Protein AF-A0A6A5YJZ4-F1 (afdb_monomer)

Sequence (98 aa):
DHHSLCSSRPGRLRPTRLLDVGTQKGSARIRLRTDHSREPYLALSHCWGDVPADTPWKLTMSNLPRFLERIDIQTLPLTFRHAVALTQDLGQRYFWID

Mean predicted aligned error: 8.17 Å

pLDDT: mean 81.82, std 13.35, range [38.94, 92.69]

InterPro domains:
  IPR010730 Heterokaryon incompatibility [PF06985] (41-98)

Organism: NCBI:txid690887

Foldseek 3Di:
DDPPPVPPCPPPPFPQKKWFLDLDQPPQATAIDRPPSPFDEAEDEDDPPDDDPVQPPDDDPVCNVVRRGGDGLVSDPPVVVVVSNVCNVVSHGIYDYD

Solvent-accessible surface area (backbone atoms only — not comparable to full-atom values): 6082 Å² total; per-residue (Å²): 136,84,86,74,75,86,68,73,77,71,76,76,87,53,56,70,53,36,35,39,42,43,49,53,79,86,52,80,61,28,21,47,37,69,86,55,60,81,61,80,63,51,78,47,86,55,87,76,74,91,69,64,90,86,42,86,70,60,88,42,87,87,49,41,70,49,32,49,72,46,38,63,66,85,64,41,56,69,70,54,45,50,52,52,51,52,35,16,75,70,63,35,39,30,39,35,71,101

Radius of gyration: 15.37 Å; Cα contacts (8 Å, |Δi|>4): 133; chains: 1; bounding box: 28×41×43 Å

Structure (mmCIF, N/CA/C/O backbone):
data_AF-A0A6A5YJZ4-F1
#
_entry.id   AF-A0A6A5YJZ4-F1
#
loop_
_atom_site.group_PDB
_atom_site.id
_atom_site.type_symbol
_atom_site.label_atom_id
_atom_site.label_alt_id
_atom_site.label_comp_id
_atom_site.label_asym_id
_atom_site.label_entity_id
_atom_site.label_seq_id
_atom_site.pdbx_PDB_ins_code
_atom_site.Cartn_x
_atom_site.Cartn_y
_atom_site.Cartn_z
_atom_site.occupancy
_atom_site.B_iso_or_equiv
_atom_site.auth_seq_id
_atom_site.auth_c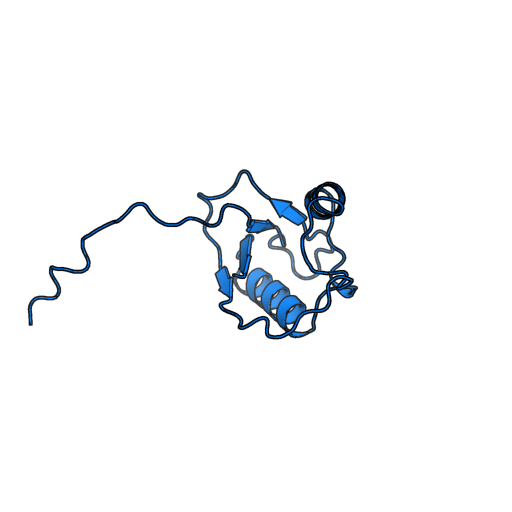omp_id
_atom_site.auth_asym_id
_atom_site.auth_atom_id
_atom_site.pdbx_PDB_model_num
ATOM 1 N N . ASP A 1 1 ? -1.926 -31.135 27.264 1.00 38.94 1 ASP A N 1
ATOM 2 C CA . ASP A 1 1 ? -1.108 -30.590 26.160 1.00 38.94 1 ASP A CA 1
ATOM 3 C C . ASP A 1 1 ? -0.596 -29.197 26.500 1.00 38.94 1 ASP A C 1
ATOM 5 O O . ASP A 1 1 ? -1.372 -28.254 26.592 1.00 38.94 1 ASP A O 1
ATOM 9 N N . HIS A 1 2 ? 0.701 -29.085 26.798 1.00 42.00 2 HIS A N 1
ATOM 10 C CA . HIS A 1 2 ? 1.354 -27.846 27.233 1.00 42.00 2 HIS A CA 1
ATOM 11 C C . HIS A 1 2 ? 1.829 -27.042 26.016 1.00 42.00 2 HIS A C 1
ATOM 13 O O . HIS A 1 2 ? 2.888 -27.316 25.452 1.00 42.00 2 HIS A O 1
ATOM 19 N N . HIS A 1 3 ? 1.071 -26.020 25.620 1.00 57.25 3 HIS A N 1
ATOM 20 C CA . HIS A 1 3 ? 1.461 -25.088 24.558 1.00 57.25 3 HIS A CA 1
ATOM 21 C C . HIS A 1 3 ? 2.428 -24.006 25.089 1.00 57.25 3 HIS A C 1
ATOM 23 O O . HIS A 1 3 ? 2.192 -22.809 24.963 1.00 57.25 3 HIS A O 1
ATOM 29 N N . SER A 1 4 ? 3.521 -24.431 25.729 1.00 54.97 4 SER A N 1
ATOM 30 C CA . SER A 1 4 ? 4.488 -23.554 26.417 1.00 54.97 4 SER A CA 1
ATOM 31 C C . SER A 1 4 ? 5.680 -23.144 25.541 1.00 54.97 4 SER A C 1
ATOM 33 O O . SER A 1 4 ? 6.527 -22.365 25.972 1.00 54.97 4 SER A O 1
ATOM 35 N N . LEU A 1 5 ? 5.760 -23.659 24.309 1.00 50.91 5 LEU A N 1
ATOM 36 C CA . LEU A 1 5 ? 6.882 -23.437 23.387 1.00 50.91 5 LEU A CA 1
ATOM 37 C C . LEU A 1 5 ? 6.601 -22.384 22.306 1.00 50.91 5 LEU A C 1
ATOM 39 O O . LEU A 1 5 ? 7.514 -22.007 21.579 1.00 50.91 5 LEU A O 1
ATOM 43 N N . CYS A 1 6 ? 5.392 -21.814 22.255 1.00 51.50 6 CYS A N 1
ATOM 44 C CA . CYS A 1 6 ? 5.103 -20.640 21.419 1.00 51.50 6 CYS A CA 1
ATOM 45 C C . CYS A 1 6 ? 5.483 -19.316 22.126 1.00 51.50 6 CYS A C 1
ATOM 47 O O . CYS A 1 6 ? 4.851 -18.280 21.937 1.00 51.50 6 CYS A O 1
ATOM 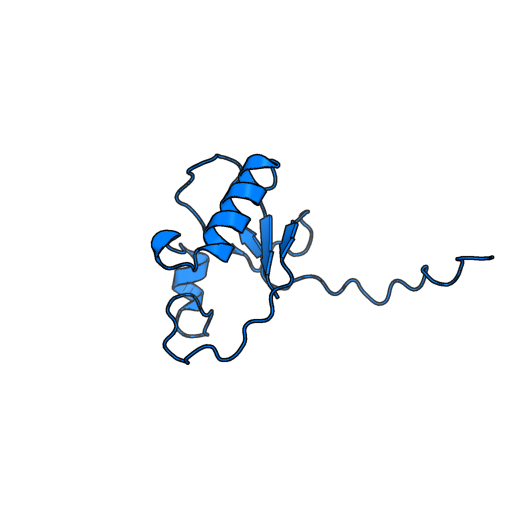49 N N . SER A 1 7 ? 6.510 -19.366 22.981 1.00 52.44 7 SER A N 1
ATOM 50 C CA . SER A 1 7 ? 7.031 -18.230 23.758 1.00 52.44 7 SER A CA 1
ATOM 51 C C . SER A 1 7 ? 8.471 -17.872 23.391 1.00 52.44 7 SER A C 1
ATOM 53 O O . SER A 1 7 ? 9.071 -16.999 24.019 1.00 52.44 7 SER A O 1
ATOM 55 N N . SER A 1 8 ? 9.038 -18.478 22.346 1.00 50.34 8 SER A N 1
ATOM 56 C CA . SER A 1 8 ? 10.187 -17.877 21.683 1.00 50.34 8 SER A CA 1
ATOM 57 C C . SER A 1 8 ? 9.666 -16.660 20.914 1.00 50.34 8 SER A C 1
ATOM 59 O O . SER A 1 8 ? 8.889 -16.772 19.972 1.00 50.34 8 SER A O 1
ATOM 61 N N . ARG A 1 9 ? 10.041 -15.453 21.345 1.00 58.06 9 ARG A N 1
ATOM 62 C CA . ARG A 1 9 ? 9.968 -14.244 20.513 1.00 58.06 9 ARG A CA 1
ATOM 63 C C . ARG A 1 9 ? 11.312 -14.113 19.784 1.00 58.06 9 ARG A C 1
ATOM 65 O O . ARG A 1 9 ? 12.130 -13.305 20.227 1.00 58.06 9 ARG A O 1
ATOM 72 N N . PRO A 1 10 ? 11.599 -14.873 18.706 1.00 48.56 10 PRO A N 1
ATOM 73 C CA . PRO A 1 10 ? 12.677 -14.472 17.818 1.00 48.56 10 PRO A CA 1
ATOM 74 C C . PRO A 1 10 ? 12.258 -13.106 17.265 1.00 48.56 10 PRO A C 1
ATOM 76 O O . PRO A 1 10 ? 11.093 -12.922 16.907 1.00 48.56 10 PRO A O 1
ATOM 79 N N . GLY A 1 11 ? 13.149 -12.115 17.359 1.00 54.69 11 GLY A N 1
ATOM 80 C CA . GLY A 1 11 ? 12.853 -10.695 17.148 1.00 54.69 11 GLY A CA 1
ATOM 81 C C . GLY A 1 11 ? 11.810 -10.481 16.058 1.00 54.69 11 GLY A C 1
ATOM 82 O O . GLY A 1 11 ? 12.047 -10.868 14.920 1.00 54.69 11 GLY A O 1
ATOM 83 N N . ARG A 1 12 ? 10.640 -9.939 16.445 1.00 59.91 12 ARG A N 1
ATOM 84 C CA . ARG A 1 12 ? 9.476 -9.733 15.570 1.00 59.91 12 ARG A CA 1
ATOM 85 C C . ARG A 1 12 ? 9.968 -9.257 14.207 1.00 59.91 12 ARG A C 1
ATOM 87 O O . ARG A 1 12 ? 10.382 -8.101 14.112 1.00 59.91 12 ARG A O 1
ATOM 94 N N . LEU A 1 13 ? 9.942 -10.132 13.200 1.00 61.47 13 LEU A N 1
ATOM 95 C CA . LEU A 1 13 ? 10.157 -9.735 11.817 1.00 61.47 13 LEU A CA 1
ATOM 96 C C . LEU A 1 13 ? 9.053 -8.733 11.528 1.00 61.47 13 LEU A C 1
ATOM 98 O O . LEU A 1 13 ? 7.871 -9.064 11.471 1.00 61.47 13 LEU A O 1
ATOM 102 N N . ARG A 1 14 ? 9.444 -7.467 11.550 1.00 70.00 14 ARG A N 1
ATOM 103 C CA . ARG A 1 14 ? 8.541 -6.357 11.347 1.00 70.00 14 ARG A CA 1
ATOM 104 C C . ARG A 1 14 ? 8.708 -5.920 9.914 1.00 70.00 14 ARG A C 1
ATOM 106 O O . ARG A 1 14 ? 9.847 -5.829 9.449 1.00 70.00 14 ARG A O 1
ATOM 113 N N . PRO A 1 15 ? 7.600 -5.622 9.234 1.00 78.38 15 PRO A N 1
ATOM 114 C CA . PRO A 1 15 ? 7.697 -5.074 7.906 1.00 78.38 15 PRO A CA 1
ATOM 115 C C . PRO A 1 15 ? 8.536 -3.798 7.966 1.00 78.38 15 PRO A C 1
ATOM 117 O O . PRO A 1 15 ? 8.305 -2.905 8.784 1.00 78.38 15 PRO A O 1
ATOM 120 N N . THR A 1 16 ? 9.557 -3.738 7.116 1.00 83.25 16 THR A N 1
ATOM 121 C CA . THR A 1 16 ? 10.407 -2.548 6.967 1.00 83.25 16 THR A CA 1
ATOM 122 C C . THR A 1 16 ? 9.679 -1.436 6.220 1.00 83.25 16 THR A C 1
ATOM 124 O O . THR A 1 16 ? 10.135 -0.294 6.210 1.00 83.25 16 THR A O 1
ATOM 127 N N . ARG A 1 17 ? 8.544 -1.764 5.590 1.00 88.19 17 ARG A N 1
ATOM 128 C CA . ARG A 1 17 ? 7.716 -0.843 4.821 1.00 88.19 17 ARG A CA 1
ATOM 129 C C . ARG A 1 17 ? 6.244 -1.155 5.055 1.00 88.19 17 ARG A C 1
ATOM 131 O O . ARG A 1 17 ? 5.853 -2.312 4.985 1.00 88.19 17 ARG A O 1
ATOM 138 N N . LEU A 1 18 ? 5.442 -0.130 5.297 1.00 91.12 18 LEU A N 1
ATOM 139 C CA . LEU A 1 18 ? 3.986 -0.210 5.401 1.00 91.12 18 LEU A CA 1
ATOM 140 C C . LEU A 1 18 ? 3.355 0.725 4.375 1.00 91.12 18 LEU A C 1
ATOM 142 O O . LEU A 1 18 ? 3.908 1.778 4.067 1.00 91.12 18 LEU A O 1
ATOM 146 N N . LEU A 1 19 ? 2.183 0.368 3.873 1.00 91.56 19 LEU A N 1
ATOM 147 C CA . LEU A 1 19 ? 1.329 1.267 3.113 1.00 91.56 19 LEU A CA 1
ATOM 148 C C . LEU A 1 19 ? 0.433 2.033 4.093 1.00 91.56 19 LEU A C 1
ATOM 150 O O . LEU A 1 19 ? -0.339 1.435 4.836 1.00 91.56 19 LEU A O 1
ATOM 154 N N . ASP A 1 20 ? 0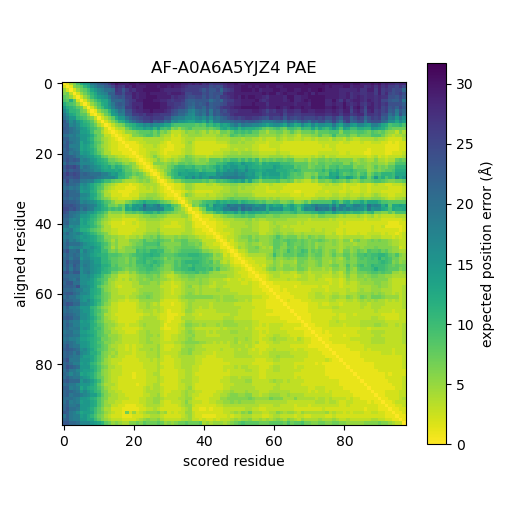.555 3.358 4.111 1.00 92.19 20 ASP A N 1
ATOM 155 C CA . ASP A 1 20 ? -0.368 4.278 4.780 1.00 92.19 20 ASP A CA 1
ATOM 156 C C . ASP A 1 20 ? -1.518 4.549 3.815 1.00 92.19 20 ASP A C 1
ATOM 158 O O . ASP A 1 20 ? -1.334 5.227 2.802 1.00 92.19 20 ASP A O 1
ATOM 162 N N . VAL A 1 21 ? -2.677 3.967 4.110 1.00 91.56 21 VAL A N 1
ATOM 163 C CA . VAL A 1 21 ? -3.897 4.096 3.303 1.00 91.56 21 VAL A CA 1
ATOM 164 C C . VAL A 1 21 ? -4.885 5.094 3.913 1.00 91.56 21 VAL A C 1
ATOM 166 O O . VAL A 1 21 ? -5.943 5.354 3.340 1.00 91.56 21 VAL A O 1
ATOM 169 N N . GLY A 1 22 ? -4.538 5.684 5.063 1.00 89.31 22 GLY A N 1
ATOM 170 C CA . GLY A 1 22 ? -5.457 6.485 5.868 1.00 89.31 22 GLY A CA 1
ATOM 171 C C . GLY A 1 22 ? -6.600 5.653 6.459 1.00 89.31 22 GLY A C 1
ATOM 172 O O . GLY A 1 22 ? -6.729 4.465 6.200 1.00 89.31 22 GLY A O 1
ATOM 173 N N . THR A 1 23 ? -7.439 6.289 7.270 1.00 81.38 23 THR A N 1
ATOM 174 C CA . THR A 1 23 ? -8.637 5.662 7.861 1.00 81.38 23 THR A CA 1
ATOM 175 C C . THR A 1 23 ? -9.934 6.132 7.203 1.00 81.38 23 THR A C 1
ATOM 177 O O . THR A 1 23 ? -10.996 5.575 7.448 1.00 81.38 23 THR A O 1
ATOM 180 N N . GLN A 1 24 ? -9.869 7.166 6.360 1.00 81.12 24 GLN A N 1
ATOM 181 C CA . GLN A 1 24 ? -11.037 7.702 5.674 1.00 81.12 24 GLN A CA 1
ATOM 182 C C . GLN A 1 24 ? -11.280 6.942 4.370 1.00 81.12 24 GLN A C 1
ATOM 184 O O . GLN A 1 24 ? -10.439 6.952 3.466 1.00 81.12 24 GLN A O 1
ATOM 189 N N . LYS A 1 25 ? -12.463 6.336 4.259 1.00 70.94 25 LYS A N 1
ATOM 190 C CA . LYS A 1 25 ? -12.926 5.676 3.037 1.00 70.94 25 LYS A CA 1
ATOM 191 C C . LYS A 1 25 ? -12.888 6.650 1.859 1.00 70.94 25 LYS A C 1
ATOM 193 O O . LYS A 1 25 ? -13.395 7.766 1.950 1.00 70.94 25 LYS A O 1
ATOM 198 N N . GLY A 1 26 ? -12.259 6.233 0.763 1.00 68.75 26 GLY A N 1
ATOM 199 C CA . GLY A 1 26 ? -12.091 7.075 -0.426 1.00 68.75 26 GLY A CA 1
ATOM 200 C C . GLY A 1 26 ? -10.956 8.100 -0.330 1.00 68.75 26 GLY A C 1
ATOM 201 O O . GLY A 1 26 ? -10.782 8.895 -1.252 1.00 68.75 26 GLY A O 1
ATOM 202 N N . SER A 1 27 ? -10.148 8.076 0.738 1.00 70.38 27 SER A N 1
ATOM 203 C CA . SER A 1 27 ? -8.900 8.839 0.777 1.00 70.38 27 SER A CA 1
ATOM 204 C C . SER A 1 27 ? -7.998 8.407 -0.379 1.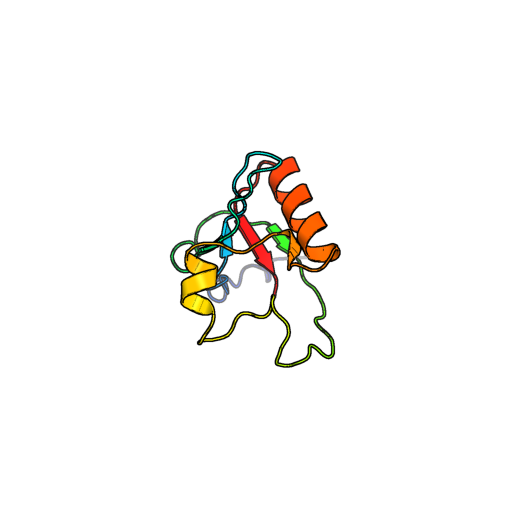00 70.38 27 SER A C 1
ATOM 206 O O . SER A 1 27 ? -7.546 7.266 -0.452 1.00 70.38 27 SER A O 1
ATOM 208 N N . ALA A 1 28 ? -7.714 9.339 -1.288 1.00 65.50 28 ALA A N 1
ATOM 209 C CA . ALA A 1 28 ? -6.887 9.103 -2.471 1.00 65.50 28 ALA A CA 1
ATOM 210 C C . ALA A 1 28 ? -5.375 9.083 -2.170 1.00 65.50 28 ALA A C 1
ATOM 212 O O . ALA A 1 28 ? -4.553 9.108 -3.091 1.00 65.50 28 ALA A O 1
ATOM 213 N N . ARG A 1 29 ? -4.993 9.117 -0.888 1.00 79.50 29 ARG A N 1
ATOM 214 C CA . ARG A 1 29 ? -3.616 9.343 -0.451 1.00 79.50 29 ARG A CA 1
ATOM 215 C C . ARG A 1 29 ? -3.013 8.070 0.134 1.00 79.50 29 ARG A C 1
ATOM 217 O O . ARG A 1 29 ? -2.790 7.976 1.334 1.00 79.50 29 ARG A O 1
ATOM 224 N N . ILE A 1 30 ? -2.752 7.108 -0.747 1.00 90.69 30 ILE A N 1
ATOM 225 C CA . ILE A 1 30 ? -1.951 5.922 -0.433 1.00 90.69 30 ILE A CA 1
ATOM 226 C C . ILE A 1 30 ? -0.479 6.294 -0.572 1.00 90.69 30 ILE A C 1
ATOM 228 O O . ILE A 1 30 ? -0.107 6.954 -1.542 1.00 90.69 30 ILE A O 1
ATOM 232 N N . ARG A 1 31 ? 0.367 5.877 0.367 1.00 92.69 31 ARG A N 1
ATOM 233 C CA . ARG A 1 31 ? 1.822 6.067 0.274 1.00 92.69 31 ARG A CA 1
ATOM 234 C C . ARG A 1 31 ? 2.584 5.012 1.059 1.00 92.69 31 ARG A C 1
ATOM 236 O O . ARG A 1 31 ? 2.072 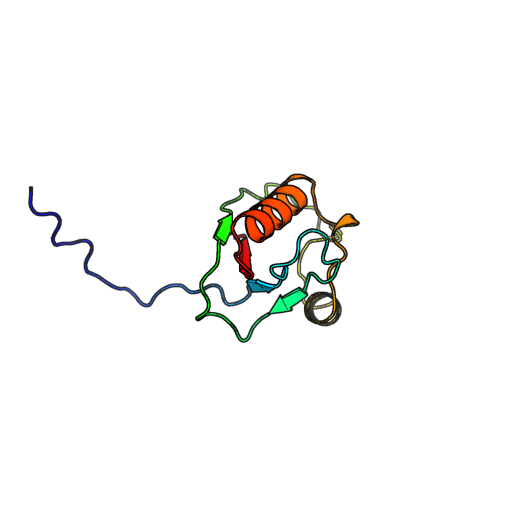4.445 2.019 1.00 92.69 31 ARG A O 1
ATOM 243 N N . LEU A 1 32 ? 3.830 4.793 0.681 1.00 92.31 32 LEU A N 1
ATOM 244 C CA . LEU A 1 32 ? 4.762 3.945 1.403 1.00 92.31 32 LEU A CA 1
ATOM 245 C C . LEU A 1 32 ? 5.335 4.689 2.618 1.00 92.31 32 LEU A C 1
ATOM 247 O O . LEU A 1 32 ? 5.663 5.871 2.544 1.00 92.31 32 LEU A O 1
ATOM 251 N N . ARG A 1 33 ? 5.492 3.987 3.737 1.00 90.69 33 ARG A N 1
ATOM 252 C CA . ARG A 1 33 ? 6.135 4.460 4.966 1.00 90.69 33 ARG A CA 1
ATOM 253 C C . ARG A 1 33 ? 7.212 3.478 5.385 1.00 90.69 33 ARG A C 1
ATOM 255 O O . ARG A 1 33 ? 6.951 2.283 5.479 1.00 90.69 33 ARG A O 1
ATOM 262 N N . THR A 1 34 ? 8.409 3.978 5.656 1.00 85.38 34 THR A N 1
ATOM 263 C CA . THR A 1 34 ? 9.567 3.175 6.092 1.00 85.38 34 THR A CA 1
ATOM 264 C C . THR A 1 34 ? 9.903 3.376 7.570 1.00 85.38 34 THR A C 1
ATOM 266 O O . THR A 1 34 ? 10.723 2.657 8.129 1.00 85.38 34 THR A O 1
ATOM 269 N N . ASP A 1 35 ? 9.263 4.346 8.220 1.00 78.19 35 ASP A N 1
ATOM 270 C CA . ASP A 1 35 ? 9.502 4.784 9.597 1.00 78.19 35 ASP A CA 1
ATOM 271 C C . ASP A 1 35 ? 8.564 4.130 10.633 1.00 78.19 35 ASP A C 1
ATOM 273 O O . ASP A 1 35 ? 8.734 4.311 11.837 1.00 78.19 35 ASP A O 1
ATOM 277 N N . HIS A 1 36 ? 7.578 3.341 10.192 1.00 66.12 36 HIS A N 1
ATOM 278 C CA . HIS A 1 36 ? 6.418 2.963 11.011 1.00 66.12 36 HIS A CA 1
ATOM 279 C C . HIS A 1 36 ? 6.268 1.475 11.336 1.00 66.12 36 HIS A C 1
ATOM 281 O O . HIS A 1 36 ? 5.167 0.998 11.587 1.00 66.12 36 HIS A O 1
ATOM 287 N N . SER A 1 37 ? 7.368 0.738 11.464 1.00 63.72 37 SER A N 1
ATOM 288 C CA . SER A 1 37 ? 7.349 -0.701 11.792 1.00 63.72 37 SER A CA 1
ATOM 289 C C . SER A 1 37 ? 6.710 -1.067 13.152 1.00 63.72 37 SER A C 1
ATOM 291 O O . SER A 1 37 ? 6.654 -2.245 13.515 1.00 63.72 37 SER A O 1
ATOM 293 N N . ARG A 1 38 ? 6.269 -0.080 13.952 1.00 74.56 38 ARG A N 1
ATOM 294 C CA . ARG A 1 38 ? 5.653 -0.277 15.276 1.00 74.56 38 ARG A CA 1
ATOM 295 C C . ARG A 1 38 ? 4.141 -0.119 15.320 1.00 74.56 38 ARG A C 1
ATOM 297 O O . ARG A 1 38 ? 3.560 -0.540 16.317 1.00 74.56 38 ARG A O 1
ATOM 304 N N . GLU A 1 39 ? 3.548 0.455 14.287 1.00 83.38 39 GLU A N 1
ATOM 305 C CA . GLU A 1 39 ? 2.110 0.686 14.232 1.00 83.38 39 GLU A CA 1
ATOM 306 C C . GLU A 1 39 ? 1.354 -0.627 13.984 1.00 83.38 39 GLU A C 1
ATOM 308 O O . GLU A 1 39 ? 1.893 -1.515 13.315 1.00 83.38 39 GLU A O 1
ATOM 313 N N . PRO A 1 40 ? 0.121 -0.787 14.497 1.00 86.12 40 PRO A N 1
ATOM 314 C CA . PRO A 1 40 ? -0.750 -1.882 14.091 1.00 86.12 40 PRO A CA 1
ATOM 315 C C . PRO A 1 40 ? -0.995 -1.833 12.580 1.00 86.12 40 PRO A C 1
ATOM 317 O O . PRO A 1 40 ? -1.153 -0.757 12.000 1.00 86.12 40 PRO A O 1
ATOM 320 N N . TYR A 1 41 ? -1.035 -2.993 11.934 1.00 89.44 41 TYR A N 1
ATOM 321 C CA . TYR A 1 41 ? -1.277 -3.103 10.500 1.00 89.44 41 TYR A CA 1
ATOM 322 C C . TYR A 1 41 ? -2.070 -4.367 10.186 1.00 89.44 41 TYR A C 1
ATOM 324 O O . TYR A 1 41 ? -2.031 -5.340 10.941 1.00 89.44 41 TYR A O 1
ATOM 332 N N . LEU A 1 42 ? -2.764 -4.350 9.052 1.00 90.38 42 LEU A N 1
ATOM 333 C CA . LEU A 1 42 ? -3.319 -5.557 8.447 1.00 90.38 42 LEU A CA 1
ATOM 334 C C . LEU A 1 42 ? -2.307 -6.149 7.475 1.00 90.38 42 LEU A C 1
ATOM 336 O O . LEU A 1 42 ? -1.693 -5.419 6.700 1.00 90.38 42 LEU A O 1
ATOM 340 N N . ALA A 1 43 ? -2.140 -7.466 7.528 1.00 90.19 43 ALA A N 1
ATOM 341 C CA . ALA A 1 43 ? -1.267 -8.208 6.633 1.00 90.19 43 ALA A CA 1
ATOM 342 C C . ALA A 1 43 ? -2.102 -8.929 5.570 1.00 90.19 43 ALA A C 1
ATOM 344 O O . ALA A 1 43 ? -3.014 -9.682 5.913 1.00 90.19 43 ALA A O 1
ATOM 345 N N . LEU A 1 44 ? -1.760 -8.737 4.298 1.00 89.06 44 LEU A N 1
ATOM 346 C CA . LEU A 1 44 ? -2.187 -9.607 3.208 1.00 89.06 44 LEU A CA 1
ATOM 347 C C . LEU A 1 44 ? -0.999 -10.470 2.793 1.00 89.06 44 LEU A C 1
ATOM 349 O O . LEU A 1 44 ? -0.010 -9.961 2.281 1.00 89.06 44 LEU A O 1
ATOM 353 N N . SER A 1 45 ? -1.107 -11.778 3.000 1.00 84.88 45 SER A N 1
ATOM 354 C CA . SER A 1 45 ? -0.168 -12.731 2.413 1.00 84.88 45 SER A CA 1
ATOM 355 C C . SER A 1 45 ? -0.673 -13.086 1.019 1.00 84.88 45 SER A C 1
ATOM 357 O O . SER A 1 45 ? -1.790 -13.587 0.876 1.00 84.88 45 SER A O 1
ATOM 359 N N . HIS A 1 46 ? 0.105 -12.759 -0.009 1.00 81.56 46 HIS A N 1
ATOM 360 C CA . HIS A 1 46 ? -0.282 -12.949 -1.400 1.00 81.56 46 HIS A CA 1
ATOM 361 C C . HIS A 1 46 ? 0.867 -13.591 -2.178 1.00 81.56 46 HIS A C 1
ATOM 363 O O . HIS A 1 46 ? 1.987 -13.096 -2.177 1.00 81.56 46 HIS A O 1
ATOM 369 N N . CYS A 1 47 ? 0.594 -14.676 -2.902 1.00 84.75 47 CYS A N 1
ATOM 370 C CA . CYS A 1 47 ? 1.573 -15.236 -3.829 1.00 84.75 47 CYS A CA 1
ATOM 371 C C . CYS A 1 47 ? 1.644 -14.357 -5.083 1.00 84.75 47 CYS A C 1
ATOM 373 O O . CYS A 1 47 ? 0.716 -14.347 -5.887 1.00 84.75 47 CYS A O 1
ATOM 375 N N . TRP A 1 48 ? 2.742 -13.623 -5.261 1.00 82.06 48 TRP A N 1
ATOM 376 C CA . TRP A 1 48 ? 2.929 -12.712 -6.398 1.00 82.06 48 TRP A CA 1
ATOM 377 C C . TRP A 1 48 ? 2.908 -13.387 -7.771 1.00 82.06 48 TRP A C 1
ATOM 379 O O . TRP A 1 48 ? 2.503 -12.750 -8.741 1.00 82.06 48 TRP A O 1
ATOM 389 N N . GLY A 1 49 ? 3.331 -14.653 -7.851 1.00 84.75 49 GLY A N 1
ATOM 390 C CA . GLY A 1 49 ? 3.540 -15.346 -9.122 1.00 84.75 49 GLY A CA 1
ATOM 391 C C . GLY A 1 49 ? 4.598 -14.655 -9.991 1.00 84.75 49 GLY A C 1
ATOM 392 O O . GLY A 1 49 ? 5.485 -13.965 -9.481 1.00 84.75 49 GLY A O 1
ATOM 393 N N . ASP A 1 50 ? 4.482 -14.822 -11.307 1.00 85.31 50 ASP A N 1
ATOM 394 C CA . ASP A 1 50 ? 5.365 -14.179 -12.281 1.00 85.31 50 ASP A CA 1
ATOM 395 C C . ASP A 1 50 ? 4.924 -12.733 -12.539 1.00 85.31 50 ASP A C 1
ATOM 397 O O . ASP A 1 50 ? 4.024 -12.456 -13.333 1.00 85.31 50 ASP A O 1
ATOM 401 N N . VAL A 1 51 ? 5.569 -11.791 -11.849 1.00 83.88 51 VAL A N 1
ATOM 402 C CA . VAL A 1 51 ? 5.317 -10.352 -12.005 1.00 83.88 51 VAL A CA 1
ATOM 403 C C . VAL A 1 51 ? 6.343 -9.744 -12.972 1.00 83.88 51 VAL A C 1
ATOM 405 O O . VAL A 1 51 ? 7.531 -9.697 -12.623 1.00 83.88 51 VAL A O 1
ATOM 408 N N . PRO A 1 52 ? 5.925 -9.218 -14.147 1.00 86.50 52 PRO A N 1
ATOM 409 C CA . PRO A 1 52 ? 6.823 -8.555 -15.093 1.00 86.50 52 PRO A CA 1
ATOM 410 C C . PRO A 1 52 ? 7.643 -7.437 -14.442 1.00 86.50 52 PRO A C 1
ATOM 412 O O . PRO A 1 52 ? 7.172 -6.761 -13.521 1.00 86.50 52 PRO A O 1
ATOM 415 N N . ALA A 1 53 ? 8.863 -7.203 -14.931 1.00 80.31 53 ALA A N 1
ATOM 416 C CA . ALA A 1 53 ? 9.746 -6.170 -14.382 1.00 80.31 53 ALA A CA 1
ATOM 417 C C . ALA A 1 53 ? 9.124 -4.764 -14.450 1.00 80.31 53 ALA A C 1
ATOM 419 O O . ALA A 1 53 ? 9.238 -4.004 -13.490 1.00 80.31 53 ALA A O 1
ATOM 420 N N . ASP A 1 54 ? 8.385 -4.482 -15.525 1.00 82.81 54 ASP A N 1
ATOM 421 C CA . ASP A 1 54 ? 7.791 -3.171 -15.826 1.00 82.81 54 ASP A CA 1
ATOM 422 C C . ASP A 1 54 ? 6.431 -2.944 -15.152 1.00 82.81 54 ASP A C 1
ATOM 424 O O . ASP A 1 54 ? 5.673 -2.035 -15.494 1.00 82.81 54 ASP A O 1
ATOM 428 N N . THR A 1 55 ? 6.097 -3.787 -14.178 1.00 87.25 55 THR A N 1
ATOM 429 C CA . THR A 1 55 ? 4.839 -3.699 -13.448 1.00 87.25 55 THR A CA 1
ATOM 430 C C . THR A 1 55 ? 4.770 -2.387 -12.651 1.00 87.25 55 THR A C 1
ATOM 432 O O . THR A 1 55 ? 5.581 -2.176 -11.745 1.00 87.25 55 THR A O 1
ATOM 435 N N . PRO A 1 56 ? 3.775 -1.513 -12.897 1.00 84.94 56 PRO A N 1
ATOM 436 C CA . PRO A 1 56 ? 3.767 -0.145 -12.368 1.00 84.94 56 PRO A CA 1
ATOM 437 C C . PRO A 1 56 ? 3.584 -0.068 -10.847 1.00 84.94 56 PRO A C 1
ATOM 439 O O . PRO A 1 56 ? 3.953 0.926 -10.227 1.00 84.94 56 PRO A O 1
ATOM 442 N N . TRP A 1 57 ? 3.018 -1.113 -10.241 1.00 86.25 57 TRP A N 1
ATOM 443 C CA . TRP A 1 57 ? 2.775 -1.224 -8.802 1.00 86.25 57 TRP A CA 1
ATOM 444 C C . TRP A 1 57 ? 3.892 -1.956 -8.045 1.00 86.25 57 TRP A C 1
ATOM 446 O O . TRP A 1 57 ? 3.837 -2.056 -6.819 1.00 86.25 57 TRP A O 1
ATOM 456 N N . LYS A 1 58 ? 4.922 -2.448 -8.745 1.00 89.06 58 LYS A N 1
ATOM 457 C CA . LYS A 1 58 ? 6.087 -3.082 -8.123 1.00 89.06 58 LYS A CA 1
ATOM 458 C C . LYS A 1 58 ? 7.009 -2.007 -7.558 1.00 89.06 58 LYS A C 1
ATOM 460 O O . LYS A 1 58 ? 7.459 -1.127 -8.289 1.00 89.06 58 LYS A O 1
ATOM 465 N N . LEU A 1 59 ? 7.327 -2.084 -6.268 1.00 88.00 59 LEU A N 1
ATOM 466 C CA . LEU A 1 59 ? 8.291 -1.171 -5.660 1.00 88.00 59 LEU A CA 1
ATOM 467 C C . LEU A 1 59 ? 9.705 -1.484 -6.175 1.00 88.00 59 LEU A C 1
ATOM 469 O O . LEU A 1 59 ? 10.199 -2.602 -6.045 1.00 88.00 59 LEU A O 1
ATOM 473 N N . THR A 1 60 ? 10.367 -0.477 -6.726 1.00 88.81 60 THR A N 1
ATOM 474 C CA . THR A 1 60 ? 11.749 -0.520 -7.212 1.00 88.81 60 THR A CA 1
ATOM 475 C C . THR A 1 60 ? 12.530 0.646 -6.610 1.00 88.81 60 THR A C 1
ATOM 477 O O . THR A 1 60 ? 11.951 1.593 -6.079 1.00 88.81 60 THR A O 1
ATOM 480 N N . MET A 1 61 ? 13.863 0.612 -6.685 1.00 88.19 61 MET A N 1
ATOM 481 C CA . MET A 1 61 ? 14.672 1.736 -6.194 1.00 88.19 61 MET A CA 1
ATOM 482 C C . MET A 1 61 ? 14.393 3.033 -6.968 1.00 88.19 61 MET A C 1
ATOM 484 O O . MET A 1 61 ? 14.429 4.109 -6.378 1.00 88.19 61 MET A O 1
ATOM 488 N N . SER A 1 62 ? 14.061 2.941 -8.260 1.00 89.62 62 SER A N 1
ATOM 489 C CA . SER A 1 62 ? 13.779 4.105 -9.106 1.00 89.62 62 SER A CA 1
ATOM 490 C C . SER A 1 62 ? 12.427 4.757 -8.804 1.00 89.62 62 SER A C 1
ATOM 492 O O . SER A 1 62 ? 12.314 5.977 -8.892 1.0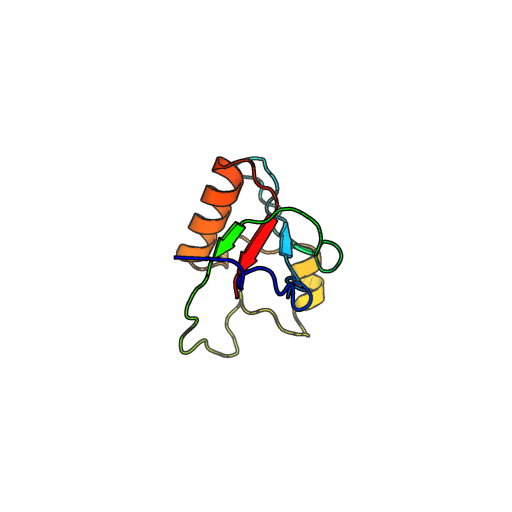0 89.62 62 SER A O 1
ATOM 494 N N . ASN A 1 63 ? 11.405 3.982 -8.415 1.00 89.31 63 ASN A N 1
ATOM 495 C CA . ASN A 1 63 ? 10.075 4.516 -8.089 1.00 89.31 63 ASN A CA 1
ATOM 496 C C . ASN A 1 63 ? 9.822 4.708 -6.584 1.00 89.31 63 ASN A C 1
ATOM 498 O O . ASN A 1 63 ? 8.777 5.244 -6.210 1.00 89.31 63 ASN A O 1
ATOM 502 N N . LEU A 1 64 ? 10.781 4.342 -5.727 1.00 90.94 64 LEU A N 1
ATOM 503 C CA . LEU A 1 64 ? 10.695 4.528 -4.28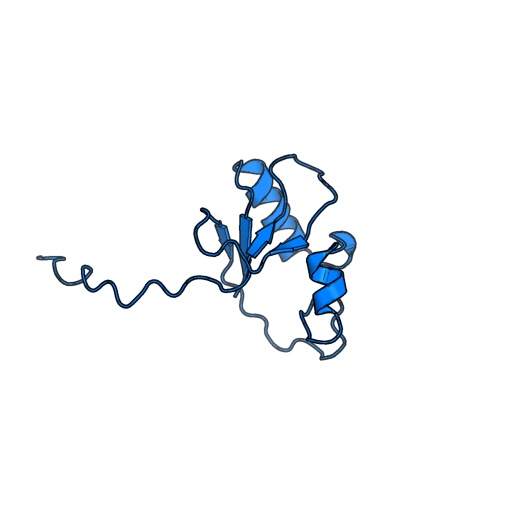0 1.00 90.94 64 LEU A CA 1
ATOM 504 C C . LEU A 1 64 ? 10.346 5.976 -3.878 1.00 90.94 64 LEU A C 1
ATOM 506 O O . LEU A 1 64 ? 9.406 6.129 -3.096 1.00 90.94 64 LEU A O 1
ATOM 510 N N . PRO A 1 65 ? 10.995 7.038 -4.409 1.00 92.06 65 PRO A N 1
ATOM 511 C CA . PRO A 1 65 ? 10.643 8.416 -4.052 1.00 92.06 65 PRO A CA 1
ATOM 512 C C . PRO A 1 65 ? 9.181 8.749 -4.364 1.00 92.06 65 PRO A C 1
ATOM 514 O O . PRO A 1 65 ? 8.484 9.336 -3.539 1.00 92.06 65 PRO A O 1
ATOM 517 N N . ARG A 1 66 ? 8.687 8.286 -5.520 1.00 91.62 66 ARG A N 1
ATOM 518 C CA . ARG A 1 66 ? 7.287 8.448 -5.923 1.00 91.62 66 ARG A CA 1
ATOM 519 C C . ARG A 1 66 ? 6.351 7.729 -4.955 1.00 91.62 66 ARG A C 1
ATOM 521 O O . ARG A 1 66 ? 5.360 8.308 -4.535 1.00 91.62 66 ARG A O 1
ATOM 528 N N . PHE A 1 67 ? 6.665 6.494 -4.569 1.00 92.00 67 PHE A N 1
ATOM 529 C CA . PHE A 1 67 ? 5.803 5.698 -3.690 1.00 92.00 67 PHE A CA 1
ATOM 530 C C . PHE A 1 67 ? 5.749 6.258 -2.262 1.00 92.00 67 PHE A C 1
ATOM 532 O O . PHE A 1 67 ? 4.714 6.134 -1.610 1.00 92.00 67 PHE A O 1
ATOM 539 N N . LEU A 1 68 ? 6.823 6.893 -1.781 1.00 91.62 68 LEU A N 1
ATOM 540 C CA . LEU A 1 68 ? 6.841 7.605 -0.495 1.00 91.62 68 LEU A CA 1
ATOM 541 C C . LEU A 1 68 ? 5.931 8.846 -0.501 1.00 91.62 68 LEU A C 1
ATOM 543 O O . LEU A 1 68 ? 5.340 9.188 0.525 1.00 91.62 68 LEU A O 1
ATOM 547 N N . GLU A 1 69 ? 5.797 9.511 -1.650 1.00 91.62 69 GLU A N 1
ATOM 548 C CA . GLU A 1 69 ? 4.920 10.670 -1.813 1.00 91.62 69 GLU A CA 1
ATOM 549 C C . GLU A 1 69 ? 3.459 10.253 -2.020 1.00 91.62 69 GLU A C 1
ATOM 551 O O . GLU A 1 69 ? 2.570 10.674 -1.266 1.00 91.62 69 GLU A O 1
ATOM 556 N N . ARG A 1 70 ? 3.214 9.426 -3.045 1.00 91.06 70 ARG A N 1
ATOM 557 C CA . ARG A 1 70 ? 1.886 8.962 -3.437 1.00 91.06 70 ARG A CA 1
ATOM 558 C C . ARG A 1 70 ? 1.935 7.732 -4.344 1.00 91.06 70 ARG A C 1
ATOM 560 O O . ARG A 1 70 ? 2.637 7.682 -5.351 1.00 91.06 70 ARG A O 1
ATOM 567 N N . ILE A 1 71 ? 1.058 6.787 -4.047 1.00 91.12 71 ILE A N 1
ATOM 568 C CA . ILE A 1 71 ? 0.712 5.655 -4.898 1.00 91.12 71 ILE A CA 1
ATOM 569 C C . ILE A 1 71 ? -0.689 5.913 -5.442 1.00 91.12 71 ILE A C 1
ATOM 571 O O . ILE A 1 71 ? -1.614 6.236 -4.693 1.00 91.12 71 ILE A O 1
ATOM 575 N N . ASP A 1 72 ? -0.841 5.804 -6.756 1.00 88.88 72 ASP A N 1
ATOM 576 C CA . ASP A 1 72 ? -2.155 5.888 -7.375 1.00 88.88 72 ASP A CA 1
ATOM 577 C C . ASP A 1 72 ? -2.887 4.558 -7.176 1.00 88.88 72 ASP A C 1
ATOM 579 O O . ASP A 1 72 ? -2.443 3.507 -7.634 1.00 88.88 72 ASP A O 1
ATOM 583 N N . ILE A 1 73 ? -4.022 4.598 -6.478 1.00 87.94 73 ILE A N 1
ATOM 584 C CA . ILE A 1 73 ? -4.836 3.407 -6.234 1.00 87.94 73 ILE A CA 1
ATOM 585 C C . ILE A 1 73 ? -5.283 2.751 -7.545 1.00 87.94 73 ILE A C 1
ATOM 587 O O . ILE A 1 73 ? -5.435 1.534 -7.585 1.00 87.94 73 ILE A O 1
ATOM 591 N N . GLN A 1 74 ? -5.455 3.522 -8.625 1.00 88.12 74 GLN A N 1
ATOM 592 C CA . GLN A 1 74 ? -5.905 2.996 -9.916 1.00 88.12 74 GLN A CA 1
ATOM 593 C C . GLN A 1 74 ? -4.837 2.171 -10.630 1.00 88.12 74 GLN A C 1
ATOM 595 O O . GLN A 1 74 ? -5.177 1.321 -11.449 1.00 88.12 74 GLN A O 1
ATOM 600 N N . THR A 1 75 ? -3.558 2.362 -10.294 1.00 87.38 75 THR A N 1
ATOM 601 C CA . THR A 1 75 ? -2.472 1.545 -10.846 1.00 87.38 75 THR A CA 1
ATOM 602 C C . THR A 1 75 ? -2.305 0.226 -10.100 1.00 87.38 75 THR A C 1
ATOM 604 O O . THR A 1 75 ? -1.488 -0.594 -10.508 1.00 87.38 75 THR A O 1
ATOM 607 N N . LEU A 1 76 ? -3.029 0.015 -8.995 1.00 89.00 76 LEU A N 1
ATOM 608 C CA . LEU A 1 76 ? -2.946 -1.205 -8.202 1.00 89.00 76 LEU A CA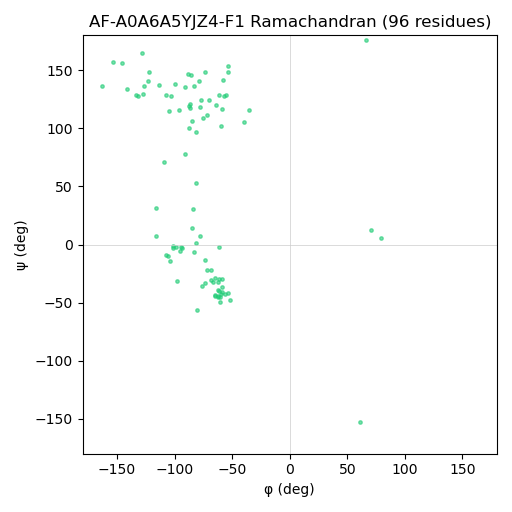 1
ATOM 609 C C . LEU A 1 76 ? -3.876 -2.302 -8.755 1.00 89.00 76 LEU A C 1
ATOM 611 O O . LEU A 1 76 ? -4.992 -2.009 -9.200 1.00 89.00 76 LEU A O 1
ATOM 615 N N . PRO A 1 77 ? -3.480 -3.584 -8.656 1.00 89.50 77 PRO A N 1
ATOM 616 C CA . PRO A 1 77 ? -4.359 -4.713 -8.931 1.00 89.50 77 PRO A CA 1
ATOM 617 C C . PRO A 1 77 ? -5.651 -4.647 -8.117 1.00 89.50 77 PRO A C 1
ATOM 619 O O . PRO A 1 77 ? -5.686 -4.111 -7.006 1.00 89.50 77 PRO A O 1
ATOM 622 N N . LEU A 1 78 ? -6.718 -5.256 -8.641 1.00 89.81 78 LEU A N 1
ATOM 623 C CA . LEU A 1 78 ? -8.023 -5.296 -7.974 1.00 89.81 78 LEU A CA 1
ATOM 624 C C . LEU A 1 78 ? -7.930 -5.843 -6.541 1.00 89.81 78 LEU A C 1
ATOM 626 O O . LEU A 1 78 ? -8.501 -5.254 -5.627 1.00 89.81 78 LEU A O 1
ATOM 630 N N . THR A 1 79 ? -7.141 -6.898 -6.332 1.00 89.81 79 THR A N 1
ATOM 631 C CA . THR A 1 79 ? -6.906 -7.494 -5.011 1.00 89.81 79 THR A CA 1
ATOM 632 C C . THR A 1 79 ? -6.368 -6.477 -4.006 1.00 89.81 79 THR A C 1
ATOM 634 O O . THR A 1 79 ? -6.837 -6.421 -2.872 1.00 89.81 79 THR A O 1
ATOM 637 N N . PHE A 1 80 ? -5.429 -5.619 -4.414 1.00 90.38 80 PHE A N 1
ATOM 638 C CA . PHE A 1 80 ? -4.832 -4.639 -3.502 1.00 90.38 80 PHE A CA 1
ATOM 639 C C . PHE A 1 80 ? -5.786 -3.484 -3.251 1.00 90.38 80 PHE A C 1
ATOM 641 O O . PHE A 1 80 ? -5.881 -3.016 -2.123 1.00 90.38 80 PHE A O 1
ATOM 648 N N . ARG A 1 81 ? -6.558 -3.070 -4.261 1.00 91.38 81 ARG A N 1
ATOM 649 C CA . ARG A 1 81 ? -7.621 -2.074 -4.076 1.00 91.38 81 ARG A CA 1
ATOM 650 C C . ARG A 1 81 ? -8.662 -2.550 -3.060 1.00 91.38 81 ARG A C 1
ATOM 652 O O . ARG A 1 81 ? -9.044 -1.780 -2.183 1.00 91.38 81 ARG A O 1
ATOM 659 N N . HIS A 1 82 ? -9.066 -3.818 -3.125 1.00 91.38 82 HIS A N 1
ATOM 660 C CA . HIS A 1 82 ? -9.958 -4.409 -2.126 1.00 91.38 82 HIS A CA 1
ATOM 661 C C . HIS A 1 82 ? -9.311 -4.475 -0.741 1.00 91.38 82 HIS A C 1
ATOM 663 O O . HIS A 1 82 ? -9.951 -4.107 0.237 1.00 91.38 82 HIS A O 1
ATOM 669 N N . ALA A 1 83 ? -8.040 -4.870 -0.641 1.00 92.06 83 ALA A N 1
ATOM 670 C CA . ALA A 1 83 ? -7.333 -4.911 0.639 1.00 92.06 83 ALA A CA 1
ATOM 671 C C . ALA A 1 83 ? -7.197 -3.520 1.286 1.00 92.06 83 ALA A C 1
ATOM 673 O O . ALA A 1 83 ? -7.390 -3.377 2.493 1.00 92.06 83 ALA A O 1
ATOM 674 N N . VAL A 1 84 ? -6.945 -2.482 0.482 1.00 91.31 84 VAL A N 1
ATOM 675 C CA . VAL A 1 84 ? -6.951 -1.078 0.920 1.00 91.31 84 VAL A CA 1
ATOM 676 C C . VAL A 1 84 ? -8.330 -0.684 1.452 1.00 91.31 84 VAL A C 1
ATOM 678 O O . VAL A 1 84 ? -8.423 -0.147 2.554 1.00 91.31 84 VAL A O 1
ATOM 681 N N . ALA A 1 85 ? -9.398 -0.977 0.704 1.00 90.94 85 ALA A N 1
ATOM 682 C CA . ALA A 1 85 ? -10.763 -0.651 1.110 1.00 90.94 85 ALA A CA 1
ATOM 683 C C . ALA A 1 85 ? -11.165 -1.367 2.409 1.00 90.94 85 ALA A C 1
ATOM 685 O O . ALA A 1 85 ? -11.686 -0.730 3.318 1.00 90.94 85 ALA A O 1
ATOM 686 N N . LEU A 1 86 ? -10.850 -2.661 2.535 1.00 91.38 86 LEU A N 1
ATOM 687 C CA . LEU A 1 86 ? -11.080 -3.432 3.760 1.00 91.38 86 LEU A CA 1
ATOM 688 C C . LEU A 1 86 ? -10.292 -2.867 4.943 1.00 91.38 86 LEU A C 1
ATOM 690 O O . LEU A 1 86 ? -10.819 -2.779 6.046 1.00 91.38 86 LEU A O 1
ATOM 694 N N . THR A 1 87 ? -9.046 -2.445 4.717 1.00 92.06 87 THR A N 1
ATOM 695 C CA . THR A 1 87 ? -8.221 -1.823 5.761 1.00 92.06 87 THR A CA 1
ATOM 696 C C . THR A 1 87 ? -8.874 -0.549 6.293 1.00 92.06 87 THR A C 1
ATOM 698 O O . THR A 1 87 ? -8.991 -0.388 7.507 1.00 92.06 87 THR A O 1
ATOM 701 N N . GLN A 1 88 ? -9.372 0.305 5.394 1.00 91.50 88 GLN A N 1
ATOM 702 C CA . GLN A 1 88 ? -10.103 1.521 5.757 1.00 91.50 88 GLN A CA 1
ATOM 703 C C . GLN A 1 88 ? -11.431 1.209 6.465 1.00 91.50 88 GLN A C 1
ATOM 705 O O . GLN A 1 88 ? -11.734 1.827 7.483 1.00 91.50 88 GLN A O 1
ATOM 710 N N . ASP A 1 89 ? -12.201 0.237 5.967 1.00 90.25 89 ASP A N 1
ATOM 711 C CA . ASP A 1 89 ? -13.500 -0.155 6.536 1.00 90.25 89 ASP A CA 1
ATOM 712 C C . ASP A 1 89 ? -13.365 -0.751 7.948 1.00 90.25 89 ASP A C 1
ATOM 714 O O . ASP A 1 89 ? -14.256 -0.590 8.780 1.00 90.25 89 ASP A O 1
ATOM 718 N N . LEU A 1 90 ? -12.226 -1.377 8.252 1.00 90.25 90 LEU A N 1
ATOM 719 C CA . LEU A 1 90 ? -11.882 -1.869 9.589 1.00 90.25 90 LEU A CA 1
ATOM 720 C C . LEU A 1 90 ? -11.326 -0.774 10.518 1.00 90.25 90 LEU A C 1
ATOM 722 O O . LEU A 1 90 ? -10.948 -1.065 11.652 1.00 90.25 90 LEU A O 1
ATOM 726 N N . GLY A 1 91 ? -11.244 0.477 10.055 1.00 88.25 91 GLY A N 1
ATOM 727 C CA . GLY A 1 91 ? -10.676 1.592 10.815 1.00 88.25 91 GLY A CA 1
ATOM 728 C C . GLY A 1 91 ? -9.157 1.512 10.990 1.00 88.25 91 GLY A C 1
ATOM 729 O O . GLY A 1 91 ? -8.593 2.258 11.792 1.00 88.25 91 GLY A O 1
ATOM 730 N N . GLN A 1 92 ? -8.479 0.632 10.248 1.00 90.12 92 GLN A N 1
ATOM 731 C CA . GLN A 1 92 ? -7.029 0.507 10.276 1.00 90.12 92 GLN A CA 1
ATOM 732 C C . GLN A 1 92 ? -6.398 1.462 9.258 1.00 90.12 92 GLN A C 1
ATOM 734 O O . GLN A 1 92 ? -6.944 1.739 8.194 1.00 90.12 92 GLN A O 1
ATOM 739 N N . ARG A 1 93 ? -5.217 1.986 9.590 1.00 91.25 93 ARG A N 1
ATOM 740 C CA . ARG A 1 93 ? -4.499 2.945 8.737 1.00 91.25 93 ARG A CA 1
ATOM 741 C C . ARG A 1 93 ? -3.422 2.307 7.869 1.00 91.25 93 ARG A C 1
ATOM 743 O O . ARG A 1 93 ? -3.093 2.824 6.801 1.00 91.25 93 ARG A O 1
ATOM 750 N N . TYR A 1 94 ? -2.823 1.239 8.381 1.00 91.62 94 TYR A N 1
ATOM 751 C CA . TYR A 1 94 ? -1.632 0.643 7.801 1.00 91.62 94 TYR A CA 1
ATOM 752 C C . TYR A 1 94 ? -1.916 -0.743 7.257 1.00 91.62 94 TYR A C 1
ATOM 754 O O . TYR A 1 94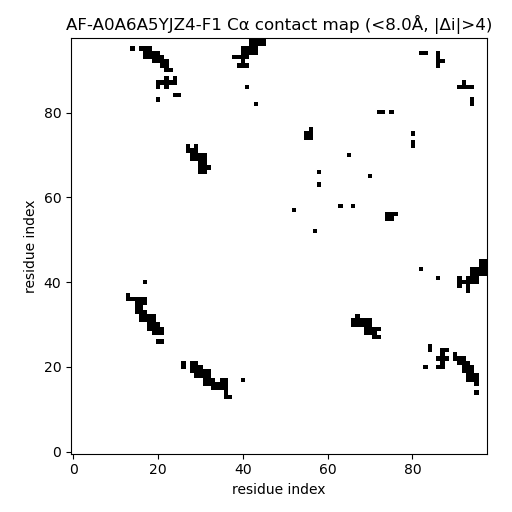 ? -2.568 -1.570 7.899 1.00 91.62 94 TYR A O 1
ATOM 762 N N . PHE A 1 95 ? -1.361 -0.978 6.082 1.00 90.38 95 PHE A N 1
ATOM 763 C CA . PHE A 1 95 ? -1.480 -2.209 5.336 1.00 90.38 95 PHE A CA 1
ATOM 764 C C . PHE A 1 95 ? -0.085 -2.716 4.972 1.00 90.38 95 PHE A C 1
ATOM 766 O O . PHE A 1 95 ? 0.786 -1.940 4.575 1.00 90.38 95 PHE A O 1
ATOM 773 N N . TRP A 1 96 ? 0.141 -4.013 5.120 1.00 90.94 96 TRP A N 1
ATOM 774 C CA . TRP A 1 96 ? 1.355 -4.683 4.687 1.00 90.94 96 TRP A CA 1
ATOM 775 C C . TRP A 1 96 ? 1.011 -5.811 3.728 1.00 90.94 96 TRP A C 1
ATOM 777 O O . TRP A 1 96 ? 0.043 -6.542 3.937 1.00 90.94 96 TRP A O 1
ATOM 787 N N . ILE A 1 97 ? 1.836 -5.952 2.702 1.00 87.12 97 ILE A N 1
ATOM 788 C CA . ILE A 1 97 ? 1.787 -7.055 1.759 1.00 87.12 97 ILE A CA 1
ATOM 789 C C . ILE A 1 97 ? 3.210 -7.585 1.605 1.00 87.12 97 ILE A C 1
ATOM 791 O O . ILE A 1 97 ? 4.137 -6.785 1.423 1.00 87.12 97 ILE A O 1
ATOM 795 N N . ASP A 1 98 ? 3.363 -8.897 1.784 1.00 77.56 98 ASP A N 1
ATOM 796 C CA . ASP A 1 98 ? 4.604 -9.615 1.464 1.00 77.56 98 ASP A CA 1
ATOM 797 C C . ASP A 1 98 ? 4.707 -9.776 -0.027 1.00 77.56 98 ASP A C 1
ATOM 799 O O . ASP A 1 98 ? 3.663 -10.188 -0.581 1.00 77.56 98 ASP A O 1
#

Secondary structure (DSSP, 8-state):
----STT--------S-EEE--SSTT---BEEESS-TTS--EEE-----S--TT-TTS--TTTHHHHHH-B-GGGS-HHHHHHHHHHHHTT--EEEE-